Protein AF-A0A959YTN7-F1 (afdb_monomer)

Mean predicted aligned error: 2.4 Å

Solvent-accessible surface area (backbone atoms only — not comparable to full-atom values): 2385 Å² total; per-residue (Å²): 105,96,57,73,81,47,53,55,66,58,43,43,52,54,36,55,76,75,62,52,77,69,53,88,79,44,51,59,66,52,38,44,52,52,67,70,76,108

Secondary structure (DSSP, 8-state):
-TTTTS-HHHHHHHHHHTT-TTTTT--HHHHHHHHH--

Sequence (38 aa):
SKYEDRSKKELYQKAKEIGIKGRSEMSKGELIQALRNH

pLDDT: mean 94.72, std 5.78, range [67.81, 98.12]

Foldseek 3Di:
DVLVPDDLVVLLVVCVVVPPPPSVVDDSVRSVVSVVVD

Nearest PDB structures (foldseek):
  6xav-assembly1_E  TM=8.743E-01  e=2.695E+00  Escherichia coli K-12
  2a8v-assembly2_B  TM=8.748E-01  e=3.090E+00  unclassified
  3exa-assembly1_A  TM=4.990E-01  e=6.124E+00  Halalkalibacterium halodurans
  7v2d-assembly1_w  TM=5.122E-01  e=8.052E+00  Sus scrofa

Structure (mmCIF, N/CA/C/O backbone):
data_AF-A0A959YTN7-F1
#
_entry.id   AF-A0A959YTN7-F1
#
loop_
_atom_site.group_PDB
_atom_site.id
_atom_site.type_symbol
_atom_site.label_atom_id
_atom_site.label_alt_id
_atom_site.label_comp_id
_atom_site.label_asym_id
_atom_site.label_entity_id
_atom_site.label_seq_id
_atom_site.pdbx_PDB_ins_code
_atom_site.Cartn_x
_atom_site.Cartn_y
_atom_site.Cartn_z
_atom_site.occupancy
_atom_site.B_iso_or_equiv
_atom_site.auth_seq_id
_atom_site.auth_comp_id
_atom_site.auth_asym_id
_atom_site.auth_atom_id
_atom_site.pdbx_PDB_model_num
ATOM 1 N N . SER A 1 1 ? 4.265 5.155 -14.675 1.00 67.81 1 SER A N 1
ATOM 2 C CA . SER A 1 1 ? 3.123 5.968 -14.186 1.00 67.81 1 SER A CA 1
ATOM 3 C C . SER A 1 1 ? 3.440 6.389 -12.759 1.00 67.81 1 SER A C 1
ATOM 5 O O . SER A 1 1 ? 4.190 5.669 -12.114 1.00 67.81 1 SER A O 1
ATOM 7 N N . LYS A 1 2 ? 2.858 7.481 -12.236 1.00 80.62 2 LYS A N 1
ATOM 8 C CA . LYS A 1 2 ? 3.167 8.050 -10.899 1.00 80.62 2 LYS A CA 1
ATOM 9 C C . LYS A 1 2 ? 3.075 7.054 -9.722 1.00 80.62 2 LYS A C 1
ATOM 11 O O . LYS A 1 2 ? 3.548 7.364 -8.631 1.00 80.62 2 LYS A O 1
ATOM 16 N N . TYR A 1 3 ? 2.436 5.899 -9.917 1.00 88.50 3 TYR A N 1
ATOM 17 C CA . TYR A 1 3 ? 2.300 4.841 -8.917 1.00 88.50 3 TYR A CA 1
ATOM 18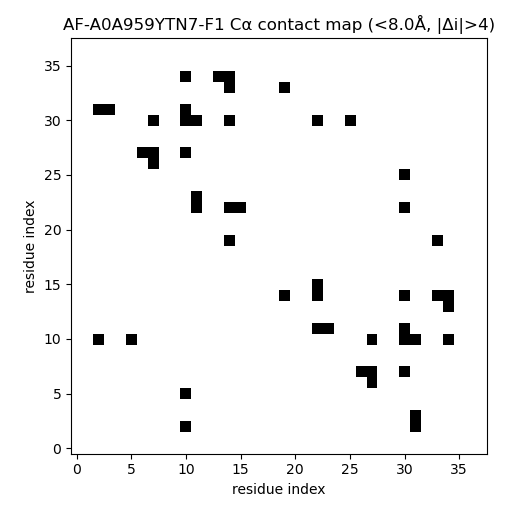 C C . TYR 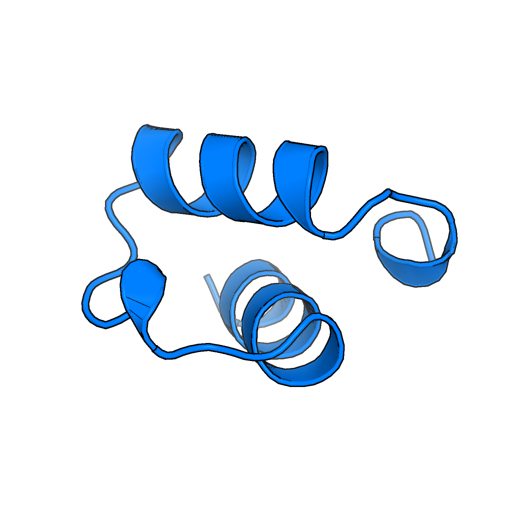A 1 3 ? 3.280 3.668 -9.100 1.00 88.50 3 TYR A C 1
ATOM 20 O O . TYR A 1 3 ? 3.596 3.010 -8.114 1.00 88.50 3 TYR A O 1
ATOM 28 N N . GLU A 1 4 ? 3.795 3.423 -10.311 1.00 88.50 4 GLU A N 1
ATOM 29 C CA . GLU A 1 4 ? 4.777 2.348 -10.565 1.00 88.50 4 GLU A CA 1
ATOM 30 C C . GLU A 1 4 ? 6.103 2.611 -9.844 1.00 88.50 4 GLU A C 1
ATOM 32 O O . GLU A 1 4 ? 6.726 1.688 -9.314 1.00 88.50 4 GLU A O 1
ATOM 37 N N . ASP A 1 5 ? 6.475 3.888 -9.746 1.00 92.06 5 ASP A N 1
ATOM 38 C CA . ASP A 1 5 ? 7.718 4.340 -9.115 1.00 92.06 5 ASP A CA 1
ATOM 39 C C . ASP A 1 5 ? 7.631 4.349 -7.580 1.00 92.06 5 ASP A C 1
ATOM 41 O O . ASP A 1 5 ? 8.640 4.464 -6.890 1.00 92.06 5 ASP A O 1
ATOM 45 N N . ARG A 1 6 ? 6.424 4.200 -7.018 1.00 94.88 6 ARG A N 1
ATOM 46 C CA . ARG A 1 6 ? 6.212 4.199 -5.567 1.00 94.88 6 ARG A CA 1
ATOM 47 C C . ARG A 1 6 ? 6.508 2.839 -4.955 1.00 94.88 6 ARG A C 1
ATOM 49 O O . ARG A 1 6 ? 6.295 1.779 -5.554 1.00 94.88 6 ARG A O 1
ATOM 56 N N . SER A 1 7 ? 6.930 2.853 -3.702 1.00 97.00 7 SER A N 1
ATOM 57 C CA . SER A 1 7 ? 7.015 1.651 -2.880 1.00 97.00 7 SER A CA 1
ATOM 58 C C . SER A 1 7 ? 5.620 1.109 -2.540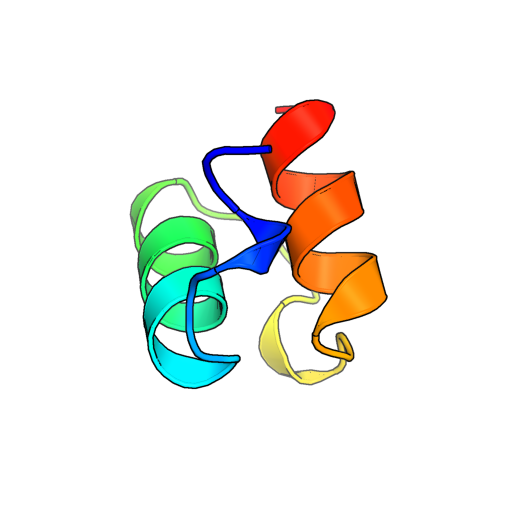 1.00 97.00 7 SER A C 1
ATOM 60 O O . SER A 1 7 ? 4.635 1.850 -2.457 1.00 97.00 7 SER A O 1
ATOM 62 N N . LYS A 1 8 ? 5.532 -0.199 -2.252 1.00 96.12 8 LYS A N 1
ATOM 63 C CA . LYS A 1 8 ? 4.294 -0.823 -1.745 1.00 96.12 8 LYS A CA 1
ATOM 64 C C . LYS A 1 8 ? 3.766 -0.085 -0.508 1.00 96.12 8 LYS A C 1
ATOM 66 O O . LYS A 1 8 ? 2.561 0.078 -0.360 1.00 96.12 8 LYS A O 1
ATOM 71 N N . LYS A 1 9 ? 4.667 0.393 0.359 1.00 97.44 9 LYS A N 1
ATOM 72 C CA . LYS A 1 9 ? 4.318 1.118 1.586 1.00 97.44 9 LYS A CA 1
ATOM 73 C C . LYS A 1 9 ? 3.618 2.443 1.286 1.00 97.44 9 LYS A C 1
ATOM 75 O O . LYS A 1 9 ? 2.586 2.717 1.888 1.00 97.44 9 LYS A O 1
ATOM 80 N N . GLU A 1 10 ? 4.138 3.242 0.360 1.00 97.44 10 GLU A N 1
ATOM 81 C CA . GLU A 1 10 ? 3.517 4.518 -0.027 1.00 97.44 10 GLU A CA 1
ATOM 82 C C . GLU A 1 10 ? 2.153 4.309 -0.684 1.00 97.44 10 GLU A C 1
ATOM 84 O O . GLU A 1 10 ? 1.205 5.037 -0.393 1.00 97.44 10 GLU A O 1
ATOM 89 N N . LEU A 1 11 ? 2.031 3.286 -1.532 1.00 97.81 11 LEU A N 1
ATOM 90 C CA . LEU A 1 11 ? 0.759 2.913 -2.153 1.00 97.81 11 LEU A CA 1
ATOM 91 C C . LEU A 1 11 ? -0.253 2.447 -1.102 1.00 97.81 11 LEU A C 1
ATOM 93 O O . LEU A 1 11 ? -1.403 2.872 -1.125 1.00 97.81 11 LEU A O 1
ATOM 97 N N . TYR A 1 12 ? 0.187 1.648 -0.131 1.00 98.12 12 TYR A N 1
ATOM 98 C CA . TYR A 1 12 ? -0.644 1.211 0.986 1.00 98.12 12 TYR A CA 1
ATOM 99 C C . TYR A 1 12 ? -1.130 2.390 1.839 1.00 98.12 12 TYR A C 1
ATOM 101 O O . TYR A 1 12 ? -2.310 2.446 2.184 1.00 98.12 12 TYR A O 1
ATOM 109 N N . GLN A 1 13 ? -0.254 3.350 2.164 1.00 98.12 13 GLN A N 1
ATOM 110 C CA . GLN A 1 13 ? -0.663 4.540 2.921 1.00 98.12 13 GLN A CA 1
ATOM 111 C C . GLN A 1 13 ? -1.652 5.387 2.128 1.00 98.12 13 GLN A C 1
ATOM 113 O O . GLN A 1 13 ? -2.690 5.758 2.667 1.00 98.12 13 GLN A O 1
ATOM 118 N N . LYS A 1 14 ? -1.410 5.596 0.830 1.00 96.88 14 LYS A N 1
ATOM 119 C CA . LYS A 1 14 ? -2.357 6.311 -0.031 1.00 96.88 14 LYS A CA 1
ATOM 120 C C . LYS A 1 14 ? -3.717 5.611 -0.088 1.00 96.88 14 LYS A C 1
ATOM 122 O O . LYS A 1 14 ? -4.747 6.264 0.039 1.00 96.88 14 LYS A O 1
ATOM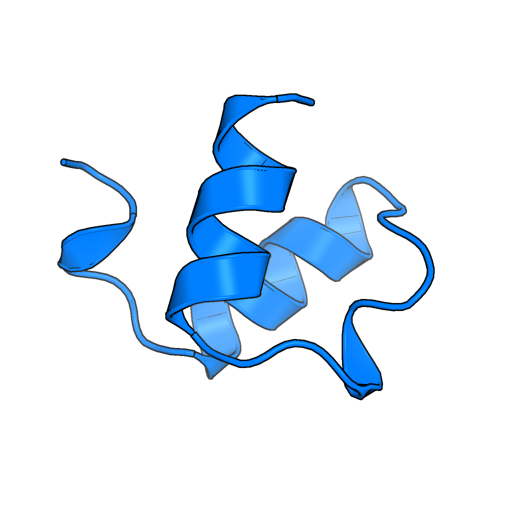 127 N N . ALA A 1 15 ? -3.719 4.285 -0.219 1.00 97.75 15 ALA A N 1
ATOM 128 C CA . ALA A 1 15 ? -4.928 3.470 -0.209 1.00 97.75 15 ALA A CA 1
ATOM 129 C C . ALA A 1 15 ? -5.661 3.547 1.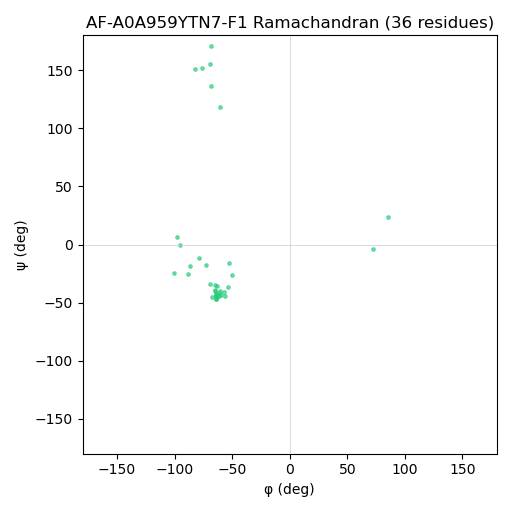142 1.00 97.75 15 ALA A C 1
ATOM 131 O O . ALA A 1 15 ? -6.889 3.558 1.181 1.00 97.75 15 ALA A O 1
ATOM 132 N N . LYS A 1 16 ? -4.923 3.643 2.255 1.00 97.88 16 LYS A N 1
ATOM 133 C CA . LYS A 1 16 ? -5.481 3.850 3.598 1.00 97.88 16 LYS A CA 1
ATOM 134 C C . LYS A 1 16 ? -6.112 5.236 3.749 1.00 97.88 16 LYS A C 1
ATOM 136 O O . LYS A 1 16 ? -7.212 5.311 4.284 1.00 97.88 16 LYS A O 1
ATOM 141 N N . GLU A 1 17 ? -5.446 6.293 3.285 1.00 97.44 17 GLU A N 1
ATOM 142 C CA . GLU A 1 17 ? -5.927 7.684 3.368 1.00 97.44 17 GLU A CA 1
ATOM 143 C C . GLU A 1 17 ? -7.294 7.872 2.709 1.00 97.44 17 GLU A C 1
ATOM 145 O O . GLU A 1 17 ? -8.141 8.571 3.253 1.00 97.44 17 GLU A O 1
ATOM 150 N N . ILE A 1 18 ? -7.510 7.236 1.555 1.00 95.88 18 ILE A N 1
ATOM 151 C CA . ILE A 1 18 ? -8.758 7.371 0.791 1.00 95.88 18 ILE A CA 1
ATOM 152 C C . ILE A 1 18 ? -9.777 6.260 1.092 1.00 95.88 18 ILE A C 1
ATOM 154 O O . ILE A 1 18 ? -10.875 6.270 0.550 1.00 95.88 18 ILE A O 1
ATOM 158 N N . GLY A 1 19 ? -9.439 5.309 1.971 1.00 96.62 19 GLY A N 1
ATOM 159 C CA . GLY A 1 19 ? -10.383 4.303 2.463 1.00 96.62 19 GLY A CA 1
ATOM 160 C C . GLY A 1 19 ? -10.558 3.049 1.596 1.00 96.62 19 GLY A C 1
ATOM 161 O O . GLY A 1 19 ? -11.569 2.360 1.743 1.00 96.62 19 GLY A O 1
ATOM 162 N N . ILE A 1 20 ? -9.584 2.683 0.751 1.00 97.31 20 ILE A N 1
ATOM 163 C CA . ILE A 1 20 ? -9.630 1.432 -0.028 1.00 97.31 20 ILE A CA 1
ATOM 164 C C . ILE A 1 20 ? -9.686 0.226 0.929 1.00 97.3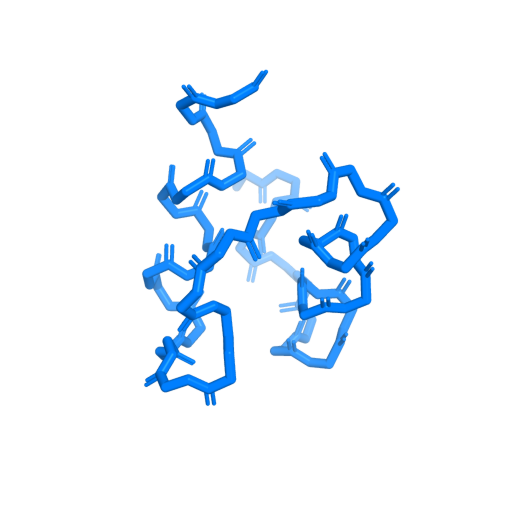1 20 ILE A C 1
ATOM 166 O O . ILE A 1 20 ? -8.790 -0.024 1.749 1.00 97.31 20 ILE A O 1
ATOM 170 N N . LYS A 1 21 ? -10.769 -0.549 0.842 1.00 96.25 21 LYS A N 1
ATOM 171 C CA . LYS A 1 21 ? -10.951 -1.797 1.599 1.00 96.25 21 LYS A CA 1
ATOM 172 C C . LYS A 1 21 ? -10.115 -2.922 0.977 1.00 96.25 21 LYS A C 1
ATOM 174 O O . LYS A 1 21 ? -9.791 -2.876 -0.201 1.00 96.25 21 LYS A O 1
ATOM 179 N N . GLY A 1 22 ? -9.704 -3.904 1.780 1.00 96.38 22 GLY A N 1
ATOM 180 C CA . GLY A 1 22 ? -8.859 -5.016 1.311 1.00 96.38 22 GLY A CA 1
ATOM 181 C C . GLY A 1 22 ? -7.393 -4.657 1.014 1.00 96.38 22 GLY A C 1
ATOM 182 O O . GLY A 1 22 ? -6.595 -5.547 0.758 1.00 96.38 22 GLY A O 1
ATOM 183 N N . ARG A 1 23 ? -7.000 -3.377 1.122 1.00 97.69 23 ARG A N 1
ATOM 184 C CA . ARG A 1 23 ? -5.625 -2.872 0.899 1.00 97.69 23 ARG A CA 1
ATOM 185 C C . ARG A 1 23 ? -4.510 -3.620 1.650 1.00 97.69 23 ARG A C 1
ATOM 187 O O . ARG A 1 23 ? -3.366 -3.548 1.221 1.00 97.69 23 ARG A O 1
ATOM 194 N N . SER A 1 24 ? -4.806 -4.264 2.786 1.00 96.81 24 SER A N 1
ATOM 195 C CA . SER A 1 24 ? -3.819 -5.034 3.564 1.00 96.81 24 SER A CA 1
ATOM 196 C C . SER A 1 24 ? -3.381 -6.306 2.849 1.00 96.81 24 SER A C 1
ATOM 198 O O . SER A 1 24 ? -2.207 -6.656 2.921 1.00 96.81 24 SER A O 1
ATOM 200 N N . GLU A 1 25 ? -4.297 -6.924 2.104 1.00 97.12 25 GLU A N 1
ATO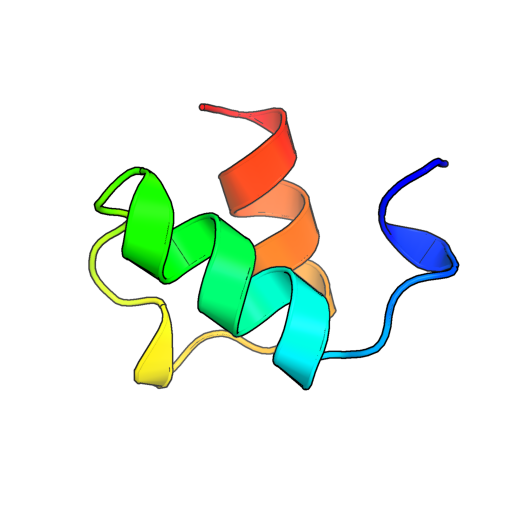M 201 C CA . GLU A 1 25 ? -4.051 -8.159 1.357 1.00 97.12 25 GLU A CA 1
ATOM 202 C C . GLU A 1 25 ? -3.466 -7.880 -0.033 1.0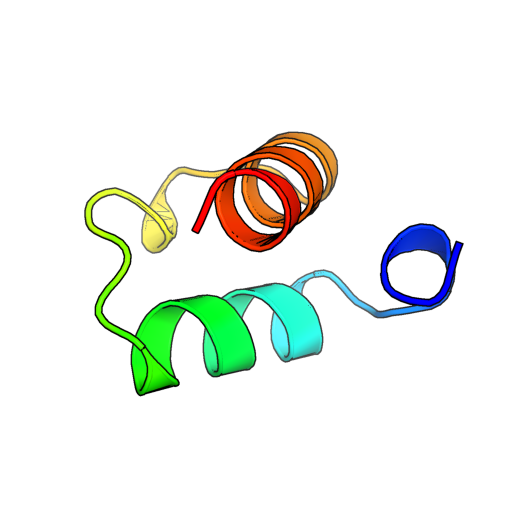0 97.12 25 GLU A C 1
ATOM 204 O O . GLU A 1 25 ? -2.848 -8.747 -0.642 1.00 97.12 25 GLU A O 1
ATOM 209 N N . MET A 1 26 ? -3.612 -6.647 -0.528 1.00 97.62 26 MET A N 1
ATOM 210 C CA . MET A 1 26 ? -3.176 -6.270 -1.867 1.00 97.62 26 MET A CA 1
ATOM 211 C C . MET A 1 26 ? -1.644 -6.281 -2.015 1.00 97.62 26 MET A C 1
ATOM 213 O O . MET A 1 26 ? -0.867 -5.757 -1.201 1.00 97.62 26 MET A O 1
ATOM 217 N N . SER A 1 27 ? -1.192 -6.839 -3.130 1.00 97.81 27 SER A N 1
ATOM 218 C CA . SER A 1 27 ? 0.154 -6.684 -3.673 1.00 97.81 27 SER A CA 1
ATOM 219 C C . SER A 1 27 ? 0.400 -5.251 -4.166 1.00 97.81 27 SER A C 1
ATOM 221 O O . SER A 1 27 ? -0.503 -4.419 -4.245 1.00 97.81 27 SER A O 1
ATOM 223 N N . LYS A 1 28 ? 1.655 -4.931 -4.515 1.00 97.19 28 LYS A N 1
ATOM 224 C CA . LYS A 1 28 ? 1.995 -3.616 -5.085 1.00 97.19 28 LYS A CA 1
ATOM 225 C C . LYS A 1 28 ? 1.157 -3.322 -6.339 1.00 97.19 28 LYS A C 1
ATOM 227 O O . LYS A 1 28 ? 0.631 -2.223 -6.455 1.00 97.19 28 LYS A O 1
ATOM 232 N N . GLY A 1 29 ? 1.012 -4.299 -7.237 1.00 96.81 29 GLY A N 1
ATOM 233 C CA . GLY A 1 29 ? 0.240 -4.144 -8.472 1.00 96.81 29 GLY A CA 1
ATOM 234 C C . GLY A 1 29 ? -1.247 -3.906 -8.213 1.00 96.81 29 GLY A C 1
ATOM 235 O O . GLY A 1 29 ? -1.825 -2.982 -8.780 1.00 96.81 29 GLY A O 1
ATOM 236 N N . GLU A 1 30 ? -1.845 -4.666 -7.296 1.00 97.69 30 GLU A N 1
ATOM 237 C CA . GLU A 1 30 ? -3.256 -4.498 -6.923 1.00 97.69 30 GLU A CA 1
ATOM 238 C C . GLU A 1 30 ? -3.513 -3.147 -6.252 1.00 97.69 30 GLU A C 1
ATOM 240 O O . GLU A 1 30 ? -4.497 -2.486 -6.572 1.00 97.69 30 GLU A O 1
ATOM 245 N N . LEU A 1 31 ? -2.598 -2.673 -5.396 1.00 97.81 31 LEU A N 1
ATOM 246 C CA . LEU A 1 31 ? -2.684 -1.324 -4.830 1.00 97.81 31 LEU A CA 1
ATOM 247 C C . LEU A 1 31 ? -2.631 -0.251 -5.923 1.00 97.81 31 LEU A C 1
ATOM 249 O O . LEU A 1 31 ? -3.387 0.713 -5.866 1.00 97.81 31 LEU A O 1
ATOM 253 N N . ILE A 1 32 ? -1.762 -0.408 -6.926 1.00 96.56 32 ILE A N 1
ATOM 254 C CA . ILE A 1 32 ? -1.680 0.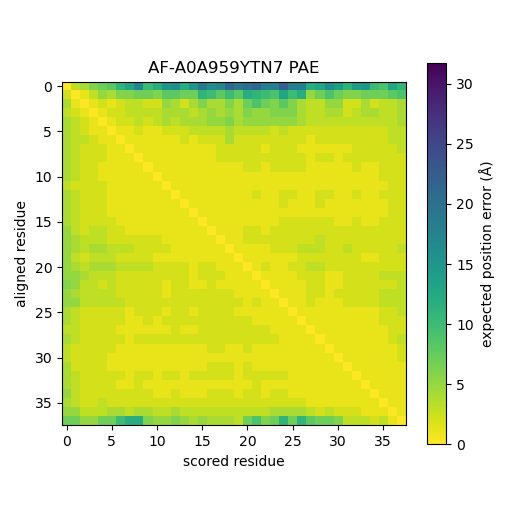522 -8.059 1.00 96.56 32 ILE A CA 1
ATOM 255 C C . ILE A 1 32 ? -2.986 0.517 -8.856 1.00 96.56 32 ILE A C 1
ATOM 257 O O . ILE A 1 32 ? -3.478 1.585 -9.209 1.00 96.56 32 ILE A O 1
ATOM 261 N N . GLN A 1 33 ? -3.547 -0.658 -9.142 1.00 96.19 33 GLN A N 1
ATOM 262 C CA . GLN A 1 33 ? -4.812 -0.776 -9.867 1.00 96.19 33 GLN A CA 1
ATOM 263 C C . GLN A 1 33 ? -5.967 -0.156 -9.079 1.00 96.19 33 GLN A C 1
ATOM 265 O O . GLN A 1 33 ? -6.704 0.665 -9.621 1.00 96.19 33 GLN A O 1
ATOM 270 N N . ALA A 1 34 ? -6.078 -0.471 -7.789 1.00 96.06 34 ALA A N 1
ATOM 271 C CA . ALA A 1 34 ? -7.106 0.085 -6.920 1.00 96.06 34 ALA A CA 1
ATOM 272 C C . ALA A 1 34 ? -7.003 1.618 -6.821 1.00 96.06 34 ALA A C 1
ATOM 274 O O . ALA A 1 34 ? -8.016 2.300 -6.897 1.00 96.06 34 ALA A O 1
ATOM 275 N N . LEU A 1 35 ? -5.785 2.167 -6.741 1.00 95.25 35 LEU A N 1
ATOM 276 C CA . LEU A 1 35 ? -5.527 3.614 -6.724 1.00 95.25 35 LEU A CA 1
ATOM 277 C C . LEU A 1 35 ? -5.741 4.319 -8.071 1.00 95.25 35 LEU A C 1
ATOM 279 O O . LEU A 1 35 ? -5.787 5.546 -8.107 1.00 95.25 35 LEU A O 1
ATOM 283 N N . ARG A 1 36 ? -5.787 3.584 -9.186 1.00 94.62 36 ARG A N 1
ATOM 284 C CA . ARG A 1 36 ? -6.107 4.141 -10.511 1.00 94.62 36 ARG A CA 1
ATOM 285 C C . ARG A 1 36 ? -7.610 4.146 -10.790 1.00 94.62 36 ARG A C 1
ATOM 287 O O . ARG A 1 36 ? -8.053 4.955 -11.595 1.00 94.62 36 ARG A O 1
ATOM 294 N N . ASN A 1 37 ? -8.354 3.247 -10.149 1.00 91.25 37 ASN A N 1
ATOM 295 C CA . ASN A 1 37 ? -9.794 3.060 -10.339 1.00 91.25 37 ASN A CA 1
ATOM 296 C C . ASN A 1 37 ? -10.647 3.781 -9.276 1.00 91.25 37 ASN A C 1
ATOM 298 O O . ASN A 1 37 ? -11.859 3.580 -9.240 1.00 91.25 37 ASN A O 1
ATOM 302 N N . HIS A 1 38 ? -10.019 4.574 -8.407 1.00 86.19 38 HIS A N 1
ATOM 303 C CA . HIS A 1 38 ? -10.635 5.313 -7.307 1.00 86.19 38 HIS A CA 1
ATOM 304 C C . HIS A 1 38 ? -10.291 6.799 -7.424 1.00 86.19 38 HIS A C 1
ATOM 306 O O . HIS A 1 38 ? -11.157 7.624 -7.055 1.00 86.19 38 HIS A O 1
#

Radius of gyration: 8.46 Å; Cα contacts (8 Å, |Δi|>4): 25; chains: 1; bounding box: 19×16×18 Å